Protein AF-A0A9L0R1E0-F1 (afdb_monomer_lite)

pLDDT: mean 70.14, std 8.14, range [50.44, 84.0]

Sequence (105 aa):
MLRDINNNTIIVGDLNIPLTPMDRTSRQKINKEIIELNEKLDQMDLIDIYRTLHPKTAEYTFFSSEDGTFFKLDILVHKQVSMSLKRLNHIKYLLRTQWNGARNQ

Radius of gyration: 17.15 Å; chains: 1; bounding box: 37×32×54 Å

Organism: Equus caballus (NCBI:txid9796)

InterPro domains:
  IPR036691 Endonuclease/exonuclease/phosphatase superfamily [G3DSA:3.60.10.10] (1-96)
  IPR036691 Endonuclease/exonuclease/phosphatase superfamily [SSF56219] (6-79)

Structure (mmCIF, N/CA/C/O backbone):
data_AF-A0A9L0R1E0-F1
#
_entry.id   AF-A0A9L0R1E0-F1
#
loop_
_atom_site.group_PDB
_atom_site.id
_atom_site.type_symbol
_atom_site.label_atom_id
_atom_site.label_alt_id
_atom_site.label_comp_id
_atom_site.label_asym_id
_atom_site.label_entity_id
_atom_site.label_seq_id
_atom_site.pdbx_PDB_ins_code
_atom_site.Cartn_x
_atom_site.Cartn_y
_atom_site.Cartn_z
_atom_site.occupancy
_atom_site.B_iso_or_equiv
_atom_site.auth_seq_id
_atom_site.auth_comp_id
_atom_site.auth_asym_id
_atom_site.auth_atom_id
_atom_site.pdbx_PDB_model_num
ATOM 1 N N . MET A 1 1 ? -9.698 -10.432 3.098 1.00 55.56 1 MET A N 1
ATOM 2 C CA . MET A 1 1 ? -9.091 -11.785 2.957 1.00 55.56 1 MET A CA 1
ATOM 3 C C . MET A 1 1 ? -7.628 -11.631 2.556 1.00 55.56 1 MET A C 1
ATOM 5 O O . MET A 1 1 ? -7.363 -10.898 1.612 1.00 55.56 1 MET A O 1
ATOM 9 N N . LEU A 1 2 ? -6.689 -12.265 3.269 1.00 62.91 2 LEU A N 1
ATOM 10 C CA . LEU A 1 2 ? -5.261 -12.267 2.913 1.00 62.91 2 LEU A CA 1
ATOM 11 C C . LEU A 1 2 ? -4.960 -13.485 2.038 1.00 62.91 2 LEU A C 1
ATOM 13 O O . LEU A 1 2 ? -5.224 -14.612 2.455 1.00 62.91 2 LEU A O 1
ATOM 17 N N . ARG A 1 3 ? -4.430 -13.262 0.834 1.00 67.56 3 ARG A N 1
ATOM 18 C CA . ARG A 1 3 ? -4.028 -14.323 -0.090 1.00 67.56 3 ARG A CA 1
ATOM 19 C C . ARG A 1 3 ? -2.567 -14.142 -0.474 1.00 67.56 3 ARG A C 1
ATO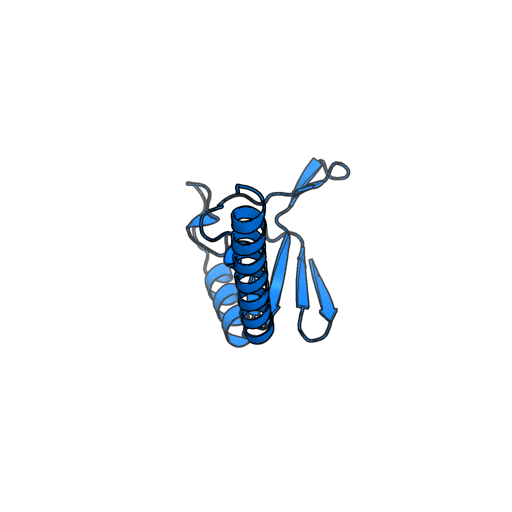M 21 O O . ARG A 1 3 ? -2.207 -13.154 -1.111 1.00 67.56 3 ARG A O 1
ATOM 28 N N . ASP A 1 4 ? -1.750 -15.117 -0.105 1.00 71.81 4 ASP A N 1
ATOM 29 C CA . ASP A 1 4 ? -0.382 -15.231 -0.597 1.00 71.81 4 ASP A CA 1
ATOM 30 C C . ASP A 1 4 ? -0.412 -15.790 -2.030 1.00 71.81 4 ASP A C 1
ATOM 32 O O . ASP A 1 4 ? -1.084 -16.790 -2.304 1.00 71.81 4 ASP A O 1
ATOM 36 N N . ILE A 1 5 ? 0.241 -15.096 -2.961 1.00 70.62 5 ILE A N 1
ATOM 37 C CA . ILE A 1 5 ? 0.359 -15.515 -4.366 1.00 70.62 5 ILE A CA 1
ATOM 38 C C . ILE A 1 5 ? 1.791 -15.950 -4.688 1.00 70.62 5 ILE A C 1
ATOM 40 O O . ILE A 1 5 ? 1.999 -16.756 -5.595 1.00 70.62 5 ILE A O 1
ATOM 44 N N . ASN A 1 6 ? 2.778 -15.420 -3.968 1.00 72.75 6 ASN A N 1
ATOM 45 C CA . ASN A 1 6 ? 4.182 -15.797 -4.049 1.00 72.75 6 ASN A CA 1
ATOM 46 C C . ASN A 1 6 ? 4.934 -15.239 -2.829 1.00 72.75 6 ASN A C 1
ATOM 48 O O . ASN A 1 6 ? 4.501 -14.255 -2.238 1.00 72.75 6 ASN A O 1
ATOM 52 N N . ASN A 1 7 ? 6.137 -15.766 -2.567 1.00 69.69 7 ASN A N 1
ATOM 53 C CA . ASN A 1 7 ? 6.983 -15.389 -1.422 1.00 69.69 7 ASN A CA 1
ATOM 54 C C . ASN A 1 7 ? 7.218 -13.876 -1.227 1.00 69.69 7 ASN A C 1
ATOM 56 O O . ASN A 1 7 ? 7.653 -13.471 -0.155 1.00 69.69 7 ASN A O 1
ATOM 60 N N . ASN A 1 8 ? 6.969 -13.041 -2.243 1.00 72.56 8 ASN A N 1
ATOM 61 C CA . ASN A 1 8 ? 7.211 -11.604 -2.196 1.00 72.56 8 ASN A CA 1
ATOM 62 C C . ASN A 1 8 ? 5.938 -10.743 -2.323 1.00 72.56 8 ASN A C 1
ATOM 64 O O . ASN A 1 8 ? 6.055 -9.515 -2.289 1.00 72.56 8 ASN A O 1
ATOM 68 N N . THR A 1 9 ? 4.757 -11.344 -2.525 1.00 69.31 9 THR A N 1
ATOM 69 C CA . THR A 1 9 ? 3.506 -10.656 -2.887 1.00 69.31 9 THR A CA 1
ATOM 70 C C . THR A 1 9 ? 2.327 -11.209 -2.102 1.00 69.31 9 THR A C 1
ATOM 72 O O . THR A 1 9 ? 1.894 -12.343 -2.307 1.00 69.31 9 THR A O 1
ATOM 75 N N . ILE A 1 10 ? 1.743 -10.348 -1.277 1.00 77.31 10 ILE A N 1
ATOM 76 C CA . ILE A 1 10 ? 0.543 -10.630 -0.502 1.00 77.31 10 ILE A CA 1
ATOM 77 C C . ILE A 1 10 ? -0.574 -9.736 -1.032 1.00 77.31 10 ILE A C 1
ATOM 79 O O . ILE A 1 10 ? -0.469 -8.509 -1.035 1.00 77.31 10 ILE A O 1
ATOM 83 N N . ILE A 1 11 ? -1.664 -10.353 -1.481 1.00 69.00 11 ILE A N 1
ATOM 84 C CA . ILE A 1 11 ? -2.871 -9.623 -1.857 1.00 69.00 11 ILE A CA 1
ATOM 85 C C . ILE A 1 11 ? -3.779 -9.534 -0.641 1.00 69.00 11 ILE A C 1
ATOM 87 O O . ILE A 1 11 ? -4.209 -10.556 -0.096 1.00 69.00 11 ILE A O 1
ATOM 91 N N . VAL A 1 12 ? -4.098 -8.305 -0.238 1.00 66.94 12 VAL A N 1
ATOM 92 C CA . VAL A 1 12 ? -5.103 -8.047 0.786 1.00 66.94 12 VAL A CA 1
ATOM 93 C C . VAL A 1 12 ? -6.370 -7.552 0.107 1.00 66.94 12 VAL A C 1
ATOM 95 O O . VAL A 1 12 ? -6.424 -6.455 -0.440 1.00 66.94 12 VAL A O 1
ATOM 98 N N . GLY A 1 13 ? -7.394 -8.401 0.110 1.00 61.66 13 GLY A N 1
ATOM 99 C CA . GLY A 1 13 ? -8.728 -8.028 -0.345 1.00 61.66 13 GLY A CA 1
ATOM 100 C C . GLY A 1 13 ? -9.530 -7.368 0.774 1.00 61.66 13 GLY A C 1
ATOM 101 O O . GLY A 1 13 ? -9.572 -7.914 1.883 1.00 61.66 13 GLY A O 1
ATOM 102 N N . ASP A 1 14 ? -10.179 -6.254 0.433 1.00 62.03 14 ASP A N 1
ATOM 103 C CA . ASP A 1 14 ? -11.115 -5.464 1.241 1.00 62.03 14 ASP A CA 1
ATOM 104 C C . ASP A 1 14 ? -10.598 -5.055 2.625 1.00 62.03 14 ASP A C 1
ATOM 106 O O . ASP A 1 14 ? -11.054 -5.526 3.670 1.00 62.03 14 ASP A O 1
ATOM 110 N N . LEU A 1 15 ? -9.626 -4.146 2.631 1.00 59.47 15 LEU A N 1
ATOM 111 C CA . LEU A 1 15 ? -9.339 -3.342 3.808 1.00 59.47 15 LEU A CA 1
ATOM 112 C C . LEU A 1 15 ? -10.228 -2.100 3.737 1.00 59.47 15 LEU A C 1
ATOM 114 O O . LEU A 1 15 ? -9.804 -1.046 3.270 1.00 59.47 15 LEU A O 1
ATOM 118 N N . ASN A 1 16 ? -11.442 -2.167 4.284 1.00 59.84 16 ASN A N 1
ATOM 119 C CA . ASN A 1 16 ? -12.244 -0.977 4.621 1.00 59.84 16 ASN A CA 1
ATOM 120 C C . ASN A 1 16 ? -11.567 -0.081 5.697 1.00 59.84 16 ASN A C 1
ATOM 122 O O . ASN A 1 16 ? -12.224 0.656 6.434 1.00 59.84 16 ASN A O 1
ATOM 126 N N . ILE A 1 17 ? -10.241 -0.165 5.831 1.00 61.09 17 ILE A N 1
ATOM 127 C CA . ILE A 1 17 ? -9.420 0.369 6.903 1.00 61.09 17 ILE A CA 1
ATOM 128 C C . ILE A 1 17 ? -8.426 1.360 6.279 1.00 61.09 17 ILE A C 1
ATOM 130 O O . ILE A 1 17 ? -7.543 0.956 5.520 1.00 61.09 17 ILE A O 1
ATOM 134 N N . PRO A 1 18 ? -8.531 2.664 6.581 1.00 62.12 18 PRO A N 1
ATOM 135 C CA . PRO A 1 18 ? -7.631 3.666 6.028 1.00 62.12 18 PRO A CA 1
ATOM 136 C C . PRO A 1 18 ? -6.231 3.533 6.648 1.00 62.12 18 PRO A C 1
ATOM 138 O O . PRO A 1 18 ? -5.991 3.981 7.770 1.00 62.12 18 PRO A O 1
ATOM 141 N N . LEU A 1 19 ? -5.298 2.928 5.903 1.00 66.62 19 LEU A N 1
ATOM 142 C CA . LEU A 1 19 ? -3.908 2.707 6.325 1.00 66.62 19 LEU A CA 1
ATOM 143 C C . LEU A 1 19 ? -3.115 4.014 6.491 1.00 66.62 19 LEU A C 1
ATOM 145 O O . LEU A 1 19 ? -2.139 4.048 7.242 1.00 66.62 19 LEU A O 1
ATOM 149 N N . THR A 1 20 ? -3.529 5.108 5.840 1.00 64.69 20 THR A N 1
ATOM 150 C CA . THR A 1 20 ? -2.929 6.438 6.019 1.00 64.69 20 THR A CA 1
ATOM 151 C C . THR A 1 20 ? -3.914 7.596 6.080 1.00 64.69 20 THR A C 1
ATOM 153 O O . THR A 1 20 ? -5.064 7.451 5.680 1.00 64.69 20 THR A O 1
ATOM 156 N N . PRO A 1 21 ? -3.471 8.788 6.542 1.00 62.53 21 PRO A N 1
ATOM 157 C CA . PRO A 1 21 ? -4.293 9.995 6.548 1.00 62.53 21 PRO A CA 1
ATOM 158 C C . PRO A 1 21 ? -4.914 10.366 5.197 1.00 62.53 21 PRO A C 1
ATOM 160 O O . PRO A 1 21 ? -6.003 10.924 5.192 1.00 62.53 21 PRO A O 1
ATOM 163 N N . MET A 1 22 ? -4.249 10.045 4.080 1.00 63.97 22 MET A N 1
ATOM 164 C CA . MET A 1 22 ? -4.777 10.262 2.725 1.00 63.97 22 MET A CA 1
ATOM 165 C C . MET A 1 22 ? -5.912 9.306 2.350 1.00 63.97 22 MET A C 1
ATOM 167 O O . MET A 1 22 ? -6.738 9.658 1.522 1.00 63.97 22 MET A O 1
ATOM 171 N N . ASP A 1 23 ? -5.957 8.121 2.960 1.00 58.72 23 ASP A N 1
ATOM 172 C CA . ASP A 1 23 ? -6.994 7.115 2.711 1.00 58.72 23 ASP A CA 1
ATOM 173 C C . ASP A 1 23 ? -8.277 7.403 3.502 1.00 58.72 23 ASP A C 1
ATOM 175 O O . ASP A 1 23 ? -9.257 6.667 3.403 1.00 58.72 23 ASP A O 1
ATOM 179 N N . ARG A 1 24 ? -8.259 8.440 4.348 1.00 61.50 24 ARG A N 1
ATOM 180 C CA . ARG A 1 24 ? -9.367 8.779 5.232 1.00 61.50 24 ARG A CA 1
ATOM 181 C C . ARG A 1 24 ? -10.388 9.627 4.496 1.00 61.50 24 ARG A C 1
ATOM 183 O O . ARG A 1 24 ? -10.076 10.692 3.967 1.00 61.50 24 ARG A O 1
ATOM 190 N N . THR A 1 25 ? -11.649 9.248 4.630 1.00 60.47 25 THR A N 1
ATOM 191 C CA . THR A 1 25 ? -12.734 10.229 4.540 1.00 60.47 25 THR A CA 1
ATOM 192 C C . THR A 1 25 ? -12.734 11.096 5.807 1.00 60.47 25 THR A C 1
ATOM 194 O O . THR A 1 25 ? -12.306 10.652 6.874 1.00 60.47 25 THR A O 1
ATOM 197 N N . SER A 1 26 ? -13.232 12.335 5.735 1.00 56.97 26 SER A N 1
ATOM 198 C CA . SER A 1 26 ? -13.202 13.328 6.832 1.00 56.97 26 SER A CA 1
ATOM 199 C C . SER A 1 26 ? -13.855 12.886 8.158 1.00 56.97 26 SER A C 1
ATOM 201 O O . SER A 1 26 ? -13.756 13.595 9.158 1.00 56.97 26 SER A O 1
ATOM 203 N N . ARG A 1 27 ? -14.504 11.713 8.188 1.00 57.66 27 ARG A N 1
ATOM 204 C CA . ARG A 1 27 ? -15.213 11.133 9.338 1.00 57.66 27 ARG A CA 1
ATOM 205 C C . ARG A 1 27 ? -14.522 9.911 9.965 1.00 57.66 27 ARG A C 1
ATOM 207 O O . ARG A 1 27 ? -14.975 9.453 11.010 1.00 57.66 27 ARG A O 1
ATOM 214 N N . GLN A 1 28 ? -13.447 9.380 9.379 1.00 57.31 28 GLN A N 1
ATOM 215 C CA . GLN A 1 28 ? -12.770 8.173 9.879 1.00 57.31 28 GLN A CA 1
ATOM 216 C C . GLN A 1 28 ? -11.605 8.516 10.825 1.00 57.31 28 GLN A C 1
ATOM 218 O O . GLN A 1 28 ? -10.633 9.167 10.434 1.00 57.31 28 GLN A O 1
ATOM 223 N N . LYS A 1 29 ? -11.683 8.053 12.082 1.00 63.81 29 LYS A N 1
ATOM 224 C CA . LYS A 1 29 ? -10.570 8.100 13.050 1.00 63.81 29 LYS A CA 1
ATOM 225 C C . LYS A 1 29 ? -9.621 6.923 12.828 1.00 63.81 29 LYS A C 1
ATOM 227 O O . LYS A 1 29 ? -10.066 5.824 12.513 1.00 63.81 29 LYS A O 1
ATOM 232 N N . ILE A 1 30 ? -8.318 7.143 13.039 1.00 63.91 30 ILE A N 1
ATOM 233 C CA . ILE A 1 30 ? -7.379 6.022 13.145 1.00 63.91 30 ILE A CA 1
ATOM 234 C C . ILE A 1 30 ? -7.607 5.325 14.483 1.00 63.91 30 ILE A C 1
ATOM 236 O O . ILE A 1 30 ? -7.408 5.925 15.539 1.00 63.91 30 ILE A O 1
ATOM 240 N N . ASN A 1 31 ? -8.050 4.073 14.407 1.00 69.00 31 ASN A N 1
ATOM 241 C CA . ASN A 1 31 ? -8.189 3.184 15.552 1.00 69.00 31 ASN A CA 1
ATOM 242 C C . ASN A 1 31 ? -6.850 2.509 15.867 1.00 69.00 31 ASN A C 1
ATOM 244 O O . ASN A 1 31 ? -5.978 2.395 15.004 1.00 69.00 31 ASN A O 1
ATOM 248 N N . LYS A 1 32 ? -6.705 2.019 17.101 1.00 75.69 32 LYS A N 1
ATOM 249 C CA . LYS A 1 32 ? -5.507 1.306 17.568 1.00 75.69 32 LYS A CA 1
ATOM 250 C C . LYS A 1 32 ? -5.152 0.102 16.682 1.00 75.69 32 LYS A C 1
ATOM 252 O O . LYS A 1 32 ? -3.990 -0.079 16.350 1.00 75.69 32 LYS A O 1
ATOM 257 N N . GLU A 1 33 ? -6.162 -0.626 16.211 1.00 67.00 33 GLU A N 1
ATOM 258 C CA . GLU A 1 33 ? -6.015 -1.761 15.286 1.00 67.00 33 GLU A CA 1
ATOM 259 C C . GLU A 1 33 ? -5.297 -1.384 13.978 1.00 67.00 33 GLU A C 1
ATOM 261 O O . GLU A 1 33 ? -4.596 -2.205 13.397 1.00 67.00 33 GLU A O 1
ATOM 266 N N . ILE A 1 34 ? -5.417 -0.130 13.525 1.00 69.31 34 ILE A N 1
ATOM 267 C CA . ILE A 1 34 ? -4.741 0.362 12.313 1.00 69.31 34 ILE A CA 1
ATOM 268 C C . ILE A 1 34 ? -3.259 0.604 12.579 1.00 69.31 34 ILE A C 1
ATOM 270 O O . ILE A 1 34 ? -2.424 0.337 11.719 1.00 69.31 34 ILE A O 1
ATOM 274 N N . ILE A 1 35 ? -2.929 1.129 13.759 1.00 76.81 35 ILE A N 1
ATOM 275 C CA . ILE A 1 35 ? -1.538 1.332 14.169 1.00 76.81 35 ILE A CA 1
ATOM 276 C C . ILE A 1 35 ? -0.862 -0.032 14.296 1.00 76.81 35 ILE A C 1
ATOM 278 O O . ILE A 1 35 ? 0.176 -0.240 13.684 1.00 76.81 35 ILE A O 1
ATOM 282 N N . GLU A 1 36 ? -1.509 -0.982 14.974 1.00 79.69 36 GLU A N 1
ATOM 283 C CA . GLU A 1 36 ? -1.012 -2.355 15.121 1.00 79.69 36 GLU A CA 1
ATOM 284 C C . GLU A 1 36 ? -0.866 -3.064 13.762 1.00 79.69 36 GLU A C 1
ATOM 286 O O . GLU A 1 36 ? 0.117 -3.767 13.526 1.00 79.69 36 GLU A O 1
ATOM 291 N N . LEU A 1 37 ? -1.799 -2.845 12.828 1.00 75.81 37 LEU A N 1
ATOM 292 C CA . LEU A 1 37 ? -1.687 -3.358 11.462 1.00 75.81 37 LEU A CA 1
ATOM 293 C C . LEU A 1 37 ? -0.505 -2.728 10.715 1.00 75.81 37 LEU A C 1
ATOM 295 O O . LEU A 1 37 ? 0.290 -3.457 10.131 1.00 75.81 37 LEU A O 1
ATOM 299 N N . ASN A 1 38 ? -0.359 -1.402 10.747 1.00 74.88 38 ASN A N 1
ATOM 300 C CA . ASN A 1 38 ? 0.758 -0.705 10.103 1.00 74.88 38 ASN A CA 1
ATOM 301 C C . ASN A 1 38 ? 2.112 -1.134 10.685 1.00 74.88 38 ASN A C 1
ATOM 303 O O . ASN A 1 38 ? 3.051 -1.358 9.927 1.00 74.88 38 ASN A O 1
ATOM 307 N N . GLU A 1 39 ? 2.204 -1.306 12.003 1.00 81.94 39 GLU A N 1
ATOM 308 C CA . GLU A 1 39 ? 3.397 -1.833 12.671 1.00 81.94 39 GLU A CA 1
ATOM 309 C C . GLU A 1 39 ? 3.713 -3.256 12.205 1.00 81.94 39 GLU A C 1
ATOM 311 O O . GLU A 1 39 ? 4.862 -3.568 11.903 1.00 81.94 39 GLU A O 1
A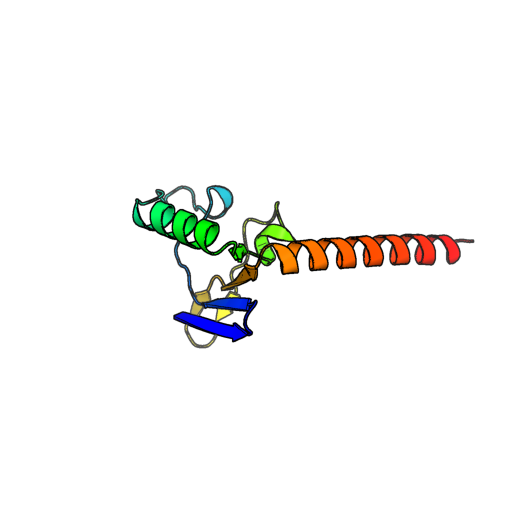TOM 316 N N . LYS A 1 40 ? 2.698 -4.117 12.075 1.00 81.19 40 LYS A N 1
ATOM 317 C CA . LYS A 1 40 ? 2.875 -5.488 11.584 1.00 81.19 40 LYS A CA 1
ATOM 318 C C . LYS A 1 40 ? 3.316 -5.528 10.119 1.00 81.19 40 LYS A C 1
ATOM 320 O O . LYS A 1 40 ? 4.142 -6.363 9.758 1.00 81.19 40 LYS A O 1
ATOM 325 N N . LEU A 1 41 ? 2.796 -4.629 9.283 1.00 78.31 41 LEU A N 1
ATOM 326 C CA . LEU A 1 41 ? 3.222 -4.491 7.888 1.00 78.31 41 LEU A CA 1
ATOM 327 C C . LEU A 1 41 ? 4.674 -4.009 7.780 1.00 78.31 41 LEU A C 1
ATOM 329 O O . LEU A 1 41 ? 5.427 -4.555 6.975 1.00 78.31 41 LEU A O 1
ATOM 333 N N . ASP A 1 42 ? 5.079 -3.053 8.620 1.00 81.75 42 ASP A N 1
ATOM 334 C CA . ASP A 1 42 ? 6.455 -2.543 8.665 1.00 81.75 42 ASP A CA 1
ATOM 335 C C . ASP A 1 42 ? 7.436 -3.610 9.182 1.00 81.75 42 ASP A C 1
ATOM 337 O O . ASP A 1 42 ? 8.500 -3.811 8.600 1.00 81.75 42 ASP A O 1
ATOM 341 N N . GLN A 1 43 ? 7.041 -4.393 10.193 1.00 83.69 43 GLN A N 1
ATOM 342 C CA . GLN A 1 43 ? 7.810 -5.552 10.668 1.00 83.69 43 GLN A CA 1
ATOM 343 C C . GLN A 1 43 ? 8.003 -6.626 9.592 1.00 83.69 43 GLN A C 1
ATOM 345 O O . GLN A 1 43 ? 9.040 -7.287 9.560 1.00 83.69 43 GLN A O 1
ATOM 350 N N . MET A 1 44 ? 7.015 -6.810 8.716 1.00 79.69 44 MET A N 1
ATOM 351 C CA . MET A 1 44 ? 7.096 -7.737 7.586 1.00 79.69 44 MET A CA 1
ATOM 352 C C . MET A 1 44 ? 7.810 -7.127 6.366 1.00 79.69 44 MET A C 1
ATOM 354 O O . MET A 1 44 ? 7.935 -7.799 5.348 1.00 79.69 44 MET A O 1
ATOM 358 N N . ASP A 1 45 ? 8.288 -5.878 6.447 1.00 82.44 45 ASP A N 1
ATOM 359 C CA . ASP A 1 45 ? 8.891 -5.117 5.342 1.00 82.44 45 ASP A CA 1
ATOM 360 C C . ASP A 1 45 ? 8.001 -5.085 4.082 1.00 82.44 45 ASP A C 1
ATOM 362 O O . ASP A 1 45 ? 8.476 -5.107 2.940 1.00 82.44 45 ASP A O 1
ATOM 366 N N . LEU A 1 46 ? 6.682 -5.058 4.295 1.00 79.56 46 LEU A N 1
ATOM 367 C CA . LEU A 1 46 ? 5.666 -5.025 3.250 1.00 79.56 46 LEU A CA 1
ATOM 368 C C . LEU A 1 46 ? 5.220 -3.594 2.987 1.00 79.56 46 LEU A C 1
ATOM 370 O O . LEU A 1 46 ? 4.983 -2.809 3.903 1.00 79.56 46 LEU A O 1
ATOM 374 N N . ILE A 1 47 ? 5.045 -3.262 1.712 1.00 79.31 47 ILE A N 1
ATOM 375 C CA . ILE A 1 47 ? 4.558 -1.957 1.287 1.00 79.31 47 ILE A CA 1
ATOM 376 C C . ILE A 1 47 ? 3.469 -2.086 0.229 1.00 79.31 47 ILE A C 1
ATOM 378 O O . ILE A 1 47 ? 3.518 -2.961 -0.634 1.00 79.31 47 ILE A O 1
ATOM 382 N N . ASP A 1 48 ? 2.517 -1.160 0.260 1.00 77.75 48 ASP A N 1
ATOM 383 C CA . ASP A 1 48 ? 1.486 -1.023 -0.767 1.00 77.75 48 ASP A CA 1
ATOM 384 C C . ASP A 1 48 ? 2.103 -0.487 -2.071 1.00 77.75 48 ASP A C 1
ATOM 386 O O . ASP A 1 48 ? 2.615 0.642 -2.125 1.00 77.75 48 ASP A O 1
ATOM 390 N N . ILE A 1 49 ? 2.070 -1.301 -3.134 1.00 76.94 49 ILE A N 1
ATOM 391 C CA . ILE A 1 49 ? 2.563 -0.925 -4.468 1.00 76.94 49 ILE A CA 1
ATOM 392 C C . ILE A 1 49 ? 1.781 0.254 -5.027 1.00 76.94 49 ILE A C 1
ATOM 394 O O . ILE A 1 49 ? 2.386 1.173 -5.584 1.00 76.94 49 ILE A O 1
ATOM 398 N N . TYR A 1 50 ? 0.454 0.220 -4.937 1.00 74.19 50 TYR A N 1
ATOM 399 C CA . TYR A 1 50 ? -0.397 1.191 -5.605 1.00 74.19 50 TYR A CA 1
ATOM 400 C C . TYR A 1 50 ? -0.119 2.590 -5.063 1.00 74.19 50 TYR A C 1
ATOM 402 O O . TYR A 1 50 ? 0.191 3.508 -5.825 1.00 74.19 50 TYR A O 1
ATOM 410 N N . ARG A 1 51 ? -0.084 2.734 -3.735 1.00 71.81 51 ARG A N 1
ATOM 411 C CA . ARG A 1 51 ? 0.302 3.994 -3.079 1.00 71.81 51 ARG A CA 1
ATOM 412 C C . ARG A 1 51 ? 1.727 4.414 -3.396 1.00 71.81 51 ARG A C 1
ATOM 414 O O . ARG A 1 51 ? 2.022 5.599 -3.535 1.00 71.81 51 ARG A O 1
ATOM 421 N N . THR A 1 52 ? 2.617 3.442 -3.522 1.00 76.69 52 THR A N 1
ATOM 422 C CA . THR A 1 52 ? 4.014 3.692 -3.852 1.00 76.69 52 THR A CA 1
ATOM 423 C C . THR A 1 52 ? 4.196 4.256 -5.267 1.00 76.69 52 THR A C 1
ATOM 425 O O . THR A 1 52 ? 5.086 5.082 -5.489 1.00 76.69 52 THR A O 1
ATOM 428 N N . LEU A 1 53 ? 3.374 3.816 -6.221 1.00 74.88 53 LEU A N 1
ATOM 429 C CA . LEU A 1 53 ? 3.362 4.305 -7.600 1.00 74.88 53 LEU A CA 1
ATOM 430 C C . LEU A 1 53 ? 2.549 5.598 -7.754 1.00 74.88 53 LEU A C 1
ATOM 432 O O . LEU A 1 53 ? 2.886 6.431 -8.596 1.00 74.88 53 LEU A O 1
ATOM 436 N N . HIS A 1 54 ? 1.525 5.791 -6.922 1.00 73.75 54 HIS A N 1
ATOM 437 C CA . HIS A 1 54 ? 0.578 6.903 -7.004 1.00 73.75 54 HIS A CA 1
ATOM 438 C C . HIS A 1 54 ? 0.468 7.686 -5.682 1.00 73.75 54 HIS A C 1
ATOM 440 O O . HIS A 1 54 ? -0.614 7.790 -5.109 1.00 73.75 54 HIS A O 1
ATOM 446 N N . PRO A 1 55 ? 1.551 8.329 -5.205 1.00 70.62 55 PRO A N 1
ATOM 447 C CA . PRO A 1 55 ? 1.592 8.978 -3.889 1.00 70.62 55 PRO A CA 1
ATOM 448 C C . PRO A 1 55 ? 0.693 10.218 -3.752 1.00 70.62 55 PRO A C 1
ATOM 450 O O . PRO A 1 55 ? 0.654 10.817 -2.685 1.00 70.62 55 PRO A O 1
ATOM 453 N N . LYS A 1 56 ? 0.016 10.650 -4.823 1.00 70.81 56 LYS A N 1
ATOM 454 C CA . LYS A 1 56 ? -0.931 11.779 -4.822 1.00 70.81 56 LYS A CA 1
ATOM 455 C C . LYS A 1 56 ? -2.382 11.345 -5.036 1.00 70.81 56 LYS A C 1
ATOM 457 O O . LYS A 1 56 ? -3.275 12.177 -4.920 1.00 70.81 56 LYS A O 1
ATOM 462 N N . THR A 1 57 ? -2.615 10.079 -5.372 1.00 64.69 57 THR A N 1
ATOM 463 C CA . THR A 1 57 ? -3.949 9.574 -5.689 1.00 64.69 57 THR A CA 1
ATOM 464 C C . THR A 1 57 ? -4.538 8.961 -4.429 1.00 64.69 57 THR A C 1
ATOM 466 O O . THR A 1 57 ? -4.058 7.934 -3.957 1.00 64.69 57 THR A O 1
ATOM 469 N N . ALA A 1 58 ? -5.551 9.621 -3.868 1.00 57.72 58 ALA A N 1
ATOM 470 C CA . ALA A 1 58 ? -6.247 9.169 -2.662 1.00 57.72 58 ALA A CA 1
ATOM 471 C C . ALA A 1 58 ? -7.279 8.060 -2.942 1.00 57.72 58 ALA A C 1
ATOM 473 O O . ALA A 1 58 ? -7.716 7.374 -2.024 1.00 57.72 58 ALA A O 1
ATOM 474 N N . GLU A 1 59 ? -7.660 7.870 -4.207 1.00 59.16 59 GLU A N 1
ATOM 475 C CA . GLU A 1 59 ? -8.779 7.013 -4.587 1.00 59.16 59 GLU A CA 1
ATOM 476 C C . GLU A 1 59 ? -8.308 5.869 -5.480 1.00 59.16 59 GLU A C 1
ATOM 478 O O . GLU A 1 59 ? -7.831 6.067 -6.601 1.00 59.16 59 GLU A O 1
ATOM 483 N N . TYR A 1 60 ? -8.437 4.652 -4.963 1.00 64.81 60 TYR A N 1
ATOM 484 C CA . TYR A 1 60 ? -8.396 3.446 -5.772 1.00 64.81 60 TYR A CA 1
ATOM 485 C C . TYR A 1 60 ? -9.410 2.455 -5.213 1.00 64.81 60 TYR A C 1
ATOM 487 O O . TYR A 1 60 ? -9.159 1.614 -4.356 1.00 64.81 60 TYR A O 1
ATOM 495 N N . THR A 1 61 ? -10.640 2.656 -5.641 1.00 61.06 61 THR A N 1
ATOM 496 C CA . THR A 1 61 ? -11.785 1.848 -5.255 1.00 61.06 61 THR A CA 1
ATOM 497 C C . THR A 1 61 ? -12.230 1.092 -6.493 1.00 61.06 61 THR A C 1
ATOM 499 O O . THR A 1 61 ? -12.653 1.677 -7.487 1.00 61.06 61 THR A O 1
ATOM 502 N N . PHE A 1 62 ? -12.083 -0.226 -6.455 1.00 63.78 62 PHE A N 1
ATOM 503 C CA . PHE A 1 62 ? -12.619 -1.125 -7.463 1.00 63.78 62 PHE A CA 1
ATOM 504 C C . PHE A 1 62 ? -14.085 -1.381 -7.135 1.00 63.78 62 PHE A C 1
ATOM 506 O O . PHE A 1 62 ? -14.413 -1.803 -6.032 1.00 63.78 62 PHE A O 1
ATOM 513 N N . PHE A 1 63 ? -14.983 -1.114 -8.075 1.00 56.91 63 PHE A N 1
ATOM 514 C CA . PHE A 1 63 ? -16.394 -1.446 -7.908 1.00 56.91 63 PHE A CA 1
ATOM 515 C C . PHE A 1 63 ? -16.628 -2.896 -8.345 1.00 56.91 63 PHE A C 1
ATOM 517 O O . PHE A 1 63 ? -16.371 -3.232 -9.503 1.00 56.91 63 PHE A O 1
ATOM 524 N N . SER A 1 64 ? -17.107 -3.749 -7.437 1.00 59.62 64 SER A N 1
ATOM 525 C CA . SER A 1 64 ? -17.624 -5.070 -7.802 1.00 59.62 64 SER A CA 1
ATOM 526 C C . SER A 1 64 ? -19.081 -4.933 -8.218 1.00 59.62 64 SER A C 1
ATOM 528 O O . SER A 1 64 ? -19.931 -4.543 -7.417 1.00 59.62 64 SER A O 1
ATOM 530 N N . SER A 1 65 ? -19.376 -5.279 -9.470 1.00 64.12 65 SER A N 1
ATOM 531 C CA . SER A 1 65 ? -20.750 -5.354 -9.968 1.00 64.12 65 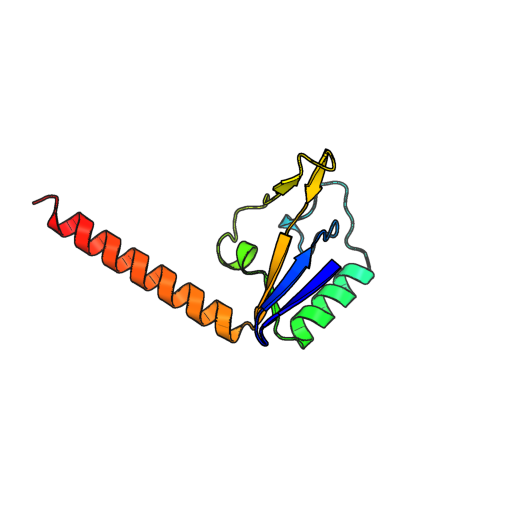SER A CA 1
ATOM 532 C C . SER A 1 65 ? -21.544 -6.512 -9.364 1.00 64.12 65 SER A C 1
ATOM 534 O O . SER A 1 65 ? -22.768 -6.457 -9.374 1.00 64.12 65 SER A O 1
ATOM 536 N N . GLU A 1 66 ? -20.869 -7.551 -8.867 1.00 70.12 66 GLU A N 1
ATOM 537 C CA . GLU A 1 66 ? -21.511 -8.740 -8.290 1.00 70.12 66 GLU A CA 1
ATOM 538 C C . GLU A 1 66 ? -22.046 -8.455 -6.882 1.00 70.12 66 GLU A C 1
ATOM 540 O O . GLU A 1 66 ? -23.174 -8.825 -6.567 1.00 70.12 66 GLU A O 1
ATOM 545 N N . ASP A 1 67 ? -21.284 -7.708 -6.077 1.00 66.62 67 ASP A N 1
ATOM 546 C CA . ASP A 1 67 ? -21.626 -7.421 -4.677 1.00 66.62 67 ASP A CA 1
ATOM 547 C C . ASP A 1 67 ? -22.133 -5.987 -4.454 1.00 66.62 67 ASP A C 1
ATOM 549 O O . ASP A 1 67 ? -22.405 -5.589 -3.321 1.00 66.62 67 ASP A O 1
ATOM 553 N N . GLY A 1 68 ? -22.189 -5.162 -5.508 1.00 67.56 68 GLY A N 1
ATOM 554 C CA . GLY A 1 68 ? -22.549 -3.738 -5.424 1.00 67.56 68 GLY A CA 1
ATOM 555 C C . GLY A 1 68 ? -21.640 -2.924 -4.496 1.00 67.56 68 GLY A C 1
ATOM 556 O O . GLY A 1 68 ? -22.023 -1.848 -4.036 1.00 67.56 68 GLY A O 1
ATOM 557 N N . THR A 1 69 ? -20.456 -3.455 -4.189 1.00 60.31 69 THR A N 1
ATOM 558 C CA . THR A 1 69 ? -19.585 -2.970 -3.120 1.00 60.31 69 THR A CA 1
ATOM 559 C C . THR A 1 69 ? -18.298 -2.404 -3.706 1.00 60.31 69 THR A C 1
ATOM 561 O O . THR A 1 69 ? -17.734 -2.928 -4.671 1.00 60.31 69 THR A O 1
ATOM 564 N N . PHE A 1 70 ? -17.837 -1.298 -3.124 1.00 63.06 70 PHE A N 1
ATOM 565 C CA . PHE A 1 70 ? -16.533 -0.727 -3.431 1.00 63.06 70 PHE A CA 1
ATOM 566 C C . PHE A 1 70 ? -15.469 -1.433 -2.600 1.00 63.06 70 PHE A C 1
ATOM 568 O O . PHE A 1 70 ? -15.531 -1.425 -1.376 1.00 63.06 70 PHE A O 1
ATOM 575 N N . PHE A 1 71 ? -14.476 -1.995 -3.274 1.00 60.03 71 PHE A N 1
ATOM 576 C CA . PHE A 1 71 ? -13.350 -2.672 -2.663 1.00 60.03 71 PHE A CA 1
ATOM 577 C C . PHE A 1 71 ? -12.071 -1.881 -2.875 1.00 60.03 71 PHE A C 1
ATOM 579 O O . PHE A 1 71 ? -11.760 -1.436 -3.982 1.00 60.03 71 PHE A O 1
ATOM 586 N N . LYS A 1 72 ? -11.284 -1.760 -1.812 1.00 68.38 72 LYS A N 1
ATOM 587 C CA . LYS A 1 72 ? -9.891 -1.345 -1.914 1.00 68.38 72 LYS A CA 1
ATOM 588 C C . LYS A 1 72 ? -9.020 -2.599 -1.978 1.00 68.38 72 LYS A C 1
ATOM 590 O O . LYS A 1 72 ? -9.135 -3.479 -1.124 1.00 68.38 72 LYS A O 1
ATOM 595 N N . LEU A 1 73 ? -8.214 -2.713 -3.033 1.00 64.81 73 LEU A N 1
ATOM 596 C CA . LEU A 1 73 ? -7.318 -3.852 -3.250 1.00 64.81 73 LEU A CA 1
ATOM 597 C C . LEU A 1 73 ? -5.873 -3.461 -2.931 1.00 64.81 73 LEU A C 1
ATOM 599 O O . LEU A 1 73 ? -5.120 -3.080 -3.829 1.00 64.81 73 LEU A O 1
ATOM 603 N N . ASP A 1 74 ? -5.484 -3.555 -1.663 1.00 71.38 74 ASP A N 1
ATOM 604 C CA . ASP A 1 74 ? -4.103 -3.304 -1.259 1.00 71.38 74 ASP A CA 1
ATOM 605 C C . ASP A 1 74 ? -3.221 -4.482 -1.719 1.00 71.38 74 ASP A C 1
ATOM 607 O O . ASP A 1 74 ? -3.263 -5.592 -1.175 1.00 71.38 74 ASP A O 1
ATOM 611 N N . ILE A 1 75 ? -2.416 -4.252 -2.763 1.00 74.44 75 ILE A N 1
ATOM 612 C CA . ILE A 1 75 ? -1.368 -5.188 -3.190 1.00 74.44 75 ILE A CA 1
ATOM 613 C C . ILE A 1 75 ? -0.105 -4.849 -2.408 1.00 74.44 75 ILE A C 1
ATOM 615 O O . ILE A 1 75 ? 0.590 -3.871 -2.708 1.00 74.44 75 ILE A O 1
ATOM 619 N N . LEU A 1 76 ? 0.191 -5.677 -1.413 1.00 80.06 76 LEU A N 1
ATOM 620 C CA . LEU A 1 76 ? 1.372 -5.543 -0.582 1.00 80.06 76 LEU A CA 1
ATOM 621 C C . LEU A 1 76 ? 2.507 -6.389 -1.153 1.00 80.06 76 LEU A C 1
ATOM 623 O O . LEU A 1 76 ? 2.336 -7.563 -1.481 1.00 80.06 76 LEU A O 1
ATOM 627 N N . VAL A 1 77 ? 3.693 -5.801 -1.248 1.00 79.69 77 VAL A N 1
ATOM 628 C CA . VAL A 1 77 ? 4.911 -6.529 -1.616 1.00 79.69 77 VAL A CA 1
ATOM 629 C C . VAL A 1 7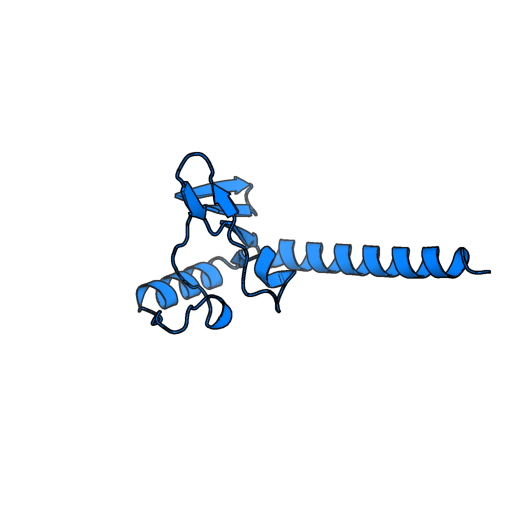7 ? 6.062 -6.157 -0.718 1.00 79.69 77 VAL A C 1
ATOM 631 O O . VAL A 1 77 ? 6.106 -5.054 -0.175 1.00 79.69 77 VAL A O 1
ATOM 634 N N . HIS A 1 78 ? 7.052 -7.038 -0.652 1.00 82.75 78 HIS A N 1
ATOM 635 C CA . HIS A 1 78 ? 8.306 -6.715 0.008 1.00 82.75 78 HIS A CA 1
ATOM 636 C C . HIS A 1 78 ? 8.955 -5.456 -0.582 1.00 82.75 78 HIS A C 1
ATOM 638 O O . HIS A 1 78 ? 9.053 -5.275 -1.806 1.00 82.75 78 HIS A O 1
ATOM 644 N N . LYS A 1 79 ? 9.465 -4.593 0.297 1.00 79.19 79 LYS A N 1
ATOM 645 C CA . LYS A 1 79 ? 10.090 -3.310 -0.043 1.00 79.19 79 LYS A CA 1
ATOM 646 C C . LYS A 1 79 ? 11.214 -3.456 -1.066 1.00 79.19 79 LYS A C 1
ATOM 648 O O . LYS A 1 79 ? 11.335 -2.624 -1.969 1.00 79.19 79 LYS A O 1
ATOM 653 N N . GLN A 1 80 ? 11.985 -4.541 -0.993 1.00 78.50 80 GLN A N 1
ATOM 654 C CA . GLN A 1 80 ? 13.034 -4.868 -1.964 1.00 78.50 80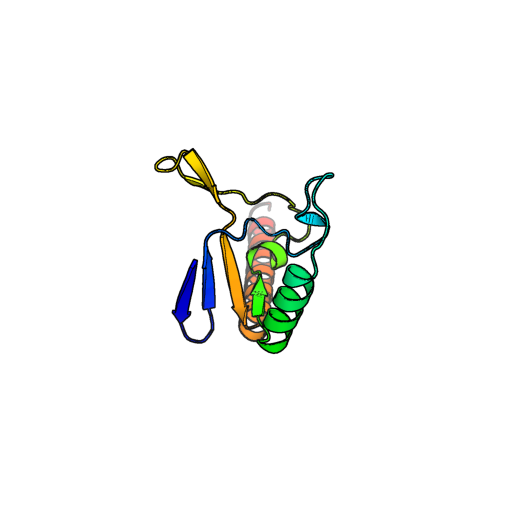 GLN A CA 1
ATOM 655 C C . GLN A 1 80 ? 12.501 -5.012 -3.403 1.00 78.50 80 GLN A C 1
ATOM 657 O O . GLN A 1 80 ? 13.096 -4.483 -4.350 1.00 78.50 80 GLN A O 1
ATOM 662 N N . VAL A 1 81 ? 11.352 -5.670 -3.581 1.00 76.56 81 VAL A N 1
ATOM 663 C CA . VAL A 1 81 ? 10.704 -5.837 -4.893 1.00 76.56 81 VAL A CA 1
ATOM 664 C C . VAL A 1 81 ? 10.145 -4.509 -5.391 1.00 76.56 81 VAL A C 1
ATOM 666 O O . VAL A 1 81 ? 10.366 -4.132 -6.542 1.00 76.56 81 VAL A O 1
ATOM 669 N N . SER A 1 82 ? 9.505 -3.736 -4.516 1.00 76.50 82 SER A N 1
ATOM 670 C CA . SER A 1 82 ? 8.970 -2.421 -4.878 1.00 76.50 82 SER A CA 1
ATOM 671 C C . SER A 1 82 ? 10.049 -1.421 -5.318 1.00 76.50 82 SER A C 1
ATOM 673 O O . SER A 1 82 ? 9.883 -0.723 -6.324 1.00 76.50 82 SER A O 1
ATOM 675 N N . MET A 1 83 ? 11.203 -1.384 -4.639 1.00 75.12 83 MET A N 1
ATOM 676 C CA . MET A 1 83 ? 12.344 -0.558 -5.064 1.00 75.12 83 MET A CA 1
ATOM 677 C C . MET A 1 83 ? 12.811 -0.908 -6.484 1.00 75.12 83 MET A C 1
ATOM 679 O O . MET A 1 83 ? 13.187 -0.022 -7.256 1.00 75.12 83 MET A O 1
A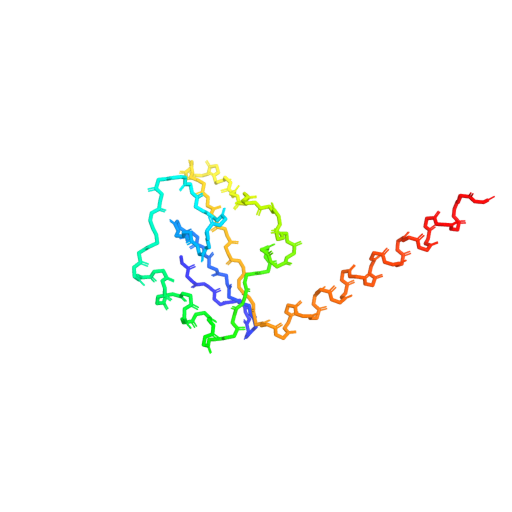TOM 683 N N . SER A 1 84 ? 12.732 -2.185 -6.850 1.00 77.19 84 SER A N 1
ATOM 684 C CA . SER A 1 84 ? 13.097 -2.676 -8.179 1.00 77.19 84 SER A CA 1
ATOM 685 C C . SER A 1 84 ? 12.067 -2.261 -9.243 1.00 77.19 84 SER A C 1
ATOM 687 O O . SER A 1 84 ? 12.446 -1.787 -10.315 1.00 77.19 84 SER A O 1
ATOM 689 N N . LEU A 1 85 ? 10.768 -2.314 -8.926 1.00 73.12 85 LEU A N 1
ATOM 690 C CA . LEU A 1 85 ? 9.686 -1.833 -9.800 1.00 73.12 85 LEU A CA 1
ATOM 691 C C . LEU A 1 85 ? 9.780 -0.324 -10.083 1.00 73.12 85 LEU A C 1
ATOM 693 O O . LEU A 1 85 ? 9.634 0.099 -11.233 1.00 73.12 85 LEU A O 1
ATOM 697 N N . LYS A 1 86 ? 10.094 0.498 -9.071 1.00 73.69 86 LYS A N 1
ATOM 698 C CA . LYS A 1 86 ? 10.307 1.948 -9.260 1.00 73.69 86 LYS A CA 1
ATOM 699 C C . LYS A 1 86 ? 11.421 2.243 -10.259 1.00 73.69 86 LYS A C 1
ATOM 701 O O . LYS A 1 86 ? 11.267 3.114 -11.114 1.00 73.69 86 LYS A O 1
ATOM 706 N N . ARG A 1 87 ? 12.538 1.515 -10.158 1.00 76.56 87 ARG A N 1
ATOM 707 C CA . ARG A 1 87 ? 13.685 1.672 -11.065 1.00 76.56 87 ARG A CA 1
ATOM 708 C C . ARG A 1 87 ? 13.306 1.335 -12.505 1.00 76.56 87 ARG A C 1
ATOM 710 O O . ARG A 1 87 ? 13.613 2.112 -13.403 1.00 76.56 87 ARG A O 1
ATOM 717 N N . LEU A 1 88 ? 12.579 0.237 -12.720 1.00 77.94 88 LEU A N 1
ATOM 718 C CA . LEU A 1 88 ? 12.099 -0.160 -14.048 1.00 77.94 88 LEU A CA 1
ATOM 719 C C . LEU A 1 88 ? 11.167 0.888 -14.674 1.00 77.94 88 LEU A C 1
ATOM 721 O O . LEU A 1 88 ? 11.311 1.209 -15.854 1.00 77.94 88 LEU A O 1
ATOM 725 N N . ASN A 1 89 ? 10.248 1.461 -13.893 1.00 74.44 89 ASN A N 1
ATOM 726 C CA . ASN A 1 89 ? 9.349 2.511 -14.379 1.00 74.44 89 ASN A CA 1
ATOM 727 C C . ASN A 1 89 ? 10.098 3.799 -14.750 1.00 74.44 89 ASN A C 1
ATOM 729 O O . ASN A 1 89 ? 9.796 4.401 -15.780 1.00 74.44 89 ASN A O 1
ATOM 733 N N . HIS A 1 90 ? 11.110 4.187 -13.969 1.00 76.19 90 HIS A N 1
ATOM 734 C CA . HIS A 1 90 ? 11.971 5.323 -14.301 1.00 76.19 90 HIS A CA 1
ATOM 735 C C . HIS A 1 90 ? 12.722 5.074 -15.621 1.00 76.19 90 HIS A C 1
ATOM 737 O O . HIS A 1 90 ? 12.687 5.910 -16.522 1.00 76.19 90 HIS A O 1
ATOM 743 N N . ILE A 1 91 ? 13.323 3.894 -15.794 1.00 77.31 91 ILE A N 1
ATOM 744 C CA . ILE A 1 91 ? 14.025 3.534 -17.036 1.00 77.31 91 ILE A CA 1
ATOM 745 C C . ILE A 1 91 ? 13.069 3.568 -18.240 1.00 77.31 91 ILE A C 1
ATOM 747 O O . ILE A 1 91 ? 13.397 4.167 -19.262 1.00 77.31 91 ILE A O 1
ATOM 751 N N . LYS A 1 92 ? 11.856 3.007 -18.119 1.00 78.44 92 LYS A N 1
ATOM 752 C CA . LYS A 1 92 ? 10.829 3.082 -19.175 1.00 78.44 92 LYS A CA 1
ATOM 753 C C . LYS A 1 92 ? 10.472 4.523 -19.545 1.00 78.44 92 LYS A C 1
ATOM 755 O O . LYS A 1 92 ? 10.322 4.823 -20.728 1.00 78.44 92 LYS A O 1
ATOM 760 N N . TYR A 1 93 ? 10.336 5.407 -18.556 1.00 79.50 93 TYR A N 1
ATOM 761 C CA . TYR A 1 93 ? 10.050 6.821 -18.793 1.00 79.50 93 TYR A CA 1
ATOM 762 C C . TYR A 1 93 ? 11.174 7.503 -19.587 1.00 79.50 93 TYR A C 1
ATOM 764 O O . TYR A 1 93 ? 10.890 8.168 -20.581 1.00 79.50 93 TYR A O 1
ATOM 772 N N . LEU A 1 94 ? 12.438 7.275 -19.214 1.00 84.00 94 LEU A N 1
ATOM 773 C CA . LEU A 1 94 ? 13.605 7.831 -19.914 1.00 84.00 94 LEU A CA 1
ATOM 774 C C . LEU A 1 94 ? 13.728 7.320 -21.354 1.00 84.00 94 LEU A C 1
ATOM 776 O O . LEU A 1 94 ? 14.001 8.092 -22.269 1.00 84.00 94 LEU A O 1
ATOM 780 N N . LEU A 1 95 ? 13.482 6.030 -21.583 1.00 80.44 95 LEU A N 1
ATOM 781 C CA . LEU A 1 95 ? 13.484 5.468 -22.936 1.00 80.44 95 LEU A CA 1
ATOM 782 C C . LEU A 1 95 ? 12.379 6.088 -23.803 1.00 80.44 95 LEU A C 1
ATOM 784 O O . LEU A 1 95 ? 12.593 6.384 -24.978 1.00 80.44 95 LEU A O 1
ATOM 788 N N . ARG A 1 96 ? 11.204 6.347 -23.219 1.00 79.94 96 ARG A N 1
ATOM 789 C CA . ARG A 1 96 ? 10.087 6.994 -23.915 1.00 79.94 96 ARG A CA 1
ATOM 790 C C . ARG A 1 96 ? 10.399 8.440 -24.293 1.00 79.94 96 ARG A C 1
ATOM 792 O O . ARG A 1 96 ? 10.049 8.859 -25.394 1.00 79.94 96 ARG A O 1
ATOM 799 N N . THR A 1 97 ? 11.038 9.207 -23.410 1.00 79.81 97 THR A N 1
ATOM 800 C CA . THR A 1 97 ? 11.408 10.599 -23.706 1.00 79.81 97 THR A CA 1
ATOM 801 C C . THR A 1 97 ? 12.492 10.676 -24.776 1.00 79.81 97 THR A C 1
ATOM 803 O O . THR A 1 97 ? 12.364 11.493 -25.685 1.00 79.81 97 THR A O 1
ATOM 806 N N . GLN A 1 98 ? 13.487 9.784 -24.752 1.00 78.19 98 GLN A N 1
ATOM 807 C CA . GLN A 1 98 ? 14.493 9.699 -25.817 1.00 78.19 98 GLN A CA 1
ATOM 808 C C . GLN A 1 98 ? 13.876 9.332 -27.174 1.00 78.19 98 GLN A C 1
ATOM 810 O O . GLN A 1 98 ? 14.170 9.978 -28.179 1.00 78.19 98 GLN A O 1
ATOM 815 N N . TRP A 1 99 ? 12.958 8.360 -27.213 1.00 69.81 99 TRP A N 1
ATOM 816 C CA . TRP A 1 99 ? 12.305 7.953 -28.462 1.00 69.81 99 TRP A CA 1
ATOM 817 C C . TRP A 1 99 ? 11.340 9.009 -29.026 1.00 69.81 99 TRP A C 1
ATOM 819 O O . TRP A 1 99 ? 11.171 9.124 -30.238 1.00 69.81 99 TRP A O 1
ATOM 829 N N . ASN A 1 100 ? 10.710 9.811 -28.164 1.00 73.75 100 ASN A N 1
ATOM 830 C CA . ASN A 1 100 ? 9.894 10.948 -28.596 1.00 73.75 100 ASN A CA 1
ATOM 831 C C . ASN A 1 100 ? 10.751 12.116 -29.107 1.00 73.75 100 ASN A C 1
ATOM 833 O O . ASN A 1 100 ? 10.344 12.789 -30.047 1.00 73.75 100 ASN A O 1
ATOM 837 N N . GLY A 1 101 ? 11.941 12.332 -28.536 1.00 69.69 101 GLY A N 1
ATOM 838 C CA . GLY A 1 101 ? 12.893 13.335 -29.024 1.00 69.69 101 GLY A CA 1
ATOM 839 C C . GLY A 1 101 ? 13.432 13.025 -30.424 1.00 69.69 101 GLY A C 1
ATOM 840 O O . GLY A 1 101 ? 13.615 13.939 -31.217 1.00 69.69 101 GLY A O 1
ATOM 841 N N . ALA A 1 102 ? 13.606 11.742 -30.754 1.00 62.84 102 ALA A N 1
ATOM 842 C CA . ALA A 1 102 ? 14.093 11.294 -32.061 1.00 62.84 102 ALA A CA 1
ATOM 843 C C . ALA A 1 102 ? 13.040 11.318 -33.189 1.00 62.84 102 ALA A C 1
ATOM 845 O O . ALA A 1 102 ? 13.400 11.146 -34.347 1.00 62.84 102 ALA A O 1
ATOM 846 N N . ARG A 1 103 ? 11.747 11.494 -32.874 1.00 54.62 103 ARG A N 1
ATOM 847 C CA . ARG A 1 103 ? 10.650 11.533 -33.866 1.00 54.62 103 ARG A CA 1
ATOM 848 C C . ARG A 1 103 ? 10.169 12.938 -34.228 1.00 54.62 103 ARG A C 1
ATOM 850 O O . ARG A 1 103 ? 9.356 13.071 -35.133 1.00 54.62 103 ARG A O 1
ATOM 857 N N . ASN A 1 104 ? 10.646 13.958 -33.518 1.00 55.78 104 ASN A N 1
ATOM 858 C CA . ASN A 1 104 ? 10.253 15.355 -33.720 1.00 55.78 104 ASN A CA 1
ATOM 859 C C . ASN A 1 104 ? 11.344 16.179 -34.442 1.00 55.78 104 ASN A C 1
ATOM 861 O O . ASN A 1 104 ? 11.376 17.400 -34.296 1.00 55.78 104 ASN A O 1
ATOM 865 N N . GLN A 1 105 ? 12.238 15.516 -35.183 1.00 50.44 105 GLN A N 1
ATOM 866 C CA . GLN A 1 105 ? 13.215 16.098 -36.115 1.00 50.44 105 GLN A CA 1
ATOM 867 C C . GLN A 1 105 ? 13.006 15.466 -37.487 1.00 50.44 105 GLN A C 1
ATOM 869 O O . GLN A 1 105 ? 13.165 16.199 -38.485 1.00 50.44 105 GLN A O 1
#

Foldseek 3Di:
DWDDPDPFKIKDKAPPAQLDPLLDDPPDDHDPVSVVVNVVCVVVQKDFLVCVVVVPDNDDWDQDPVVRDTMDIRIIGHPVVSVVVVVVVVVVVVVVVVVVVVVVD

Secondary structure (DSSP, 8-state):
-EEEEETTEEEEE---S-SSGGG--TT----HHHHHHHHHHHHTTEEEHHHHH-TT-----EEETTTTEEE-EEEEEEHHHHHHHHHHHHHHHHHHHHHHHTT--